Protein AF-A0A945NHW4-F1 (afdb_monomer)

Solvent-accessible surface area (backbone atoms only — not comparable to full-atom values): 4016 Å² total; per-residue (Å²): 111,71,68,63,53,49,52,58,64,46,50,69,45,74,73,44,28,54,52,49,46,37,69,75,52,69,75,42,93,48,70,66,54,48,54,59,70,49,44,72,58,55,64,76,66,55,82,87,70,90,78,82,77,78,90,80,82,87,85,78,132

pLDDT: mean 89.33, std 8.25, range [52.88, 97.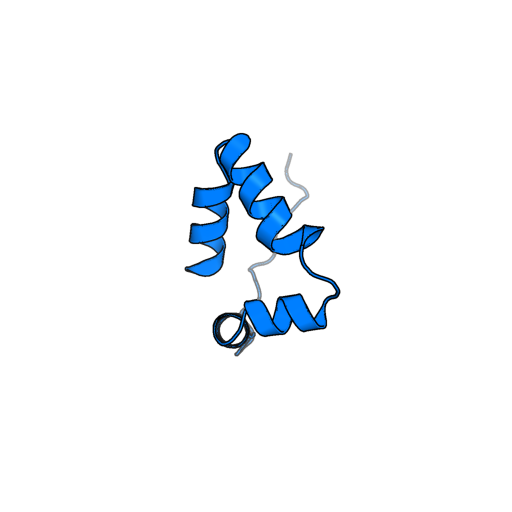69]

Structure (mmCIF, N/CA/C/O backbone):
data_AF-A0A945NHW4-F1
#
_entry.id   AF-A0A945NHW4-F1
#
loop_
_atom_site.group_PDB
_atom_site.id
_atom_site.type_symbol
_atom_site.label_atom_id
_atom_site.label_alt_id
_atom_site.label_comp_id
_atom_site.label_asym_id
_atom_site.label_entity_id
_atom_site.label_seq_id
_atom_site.pdbx_PDB_ins_code
_atom_site.Cartn_x
_atom_site.Cartn_y
_atom_site.Cartn_z
_atom_site.occupancy
_atom_site.B_iso_or_equiv
_atom_site.auth_seq_id
_atom_site.auth_comp_id
_atom_site.auth_asym_id
_atom_site.auth_atom_id
_atom_site.pdbx_PDB_model_num
ATOM 1 N N . ASN A 1 1 ? 3.197 -0.823 -13.841 1.00 73.25 1 ASN A N 1
ATOM 2 C CA . ASN A 1 1 ? 2.870 -1.801 -12.782 1.00 73.25 1 ASN A CA 1
ATOM 3 C C . ASN A 1 1 ? 1.440 -1.510 -12.334 1.00 73.25 1 ASN A C 1
ATOM 5 O O . ASN A 1 1 ? 1.197 -0.412 -11.844 1.00 73.25 1 ASN A O 1
ATOM 9 N N . ALA A 1 2 ? 0.488 -2.396 -12.645 1.00 81.69 2 ALA A N 1
ATOM 10 C CA . ALA A 1 2 ? -0.950 -2.114 -12.533 1.00 81.69 2 ALA A CA 1
ATOM 11 C C . ALA A 1 2 ? -1.390 -1.804 -11.092 1.00 81.69 2 ALA A C 1
ATOM 13 O O . ALA A 1 2 ? -2.161 -0.864 -10.892 1.00 81.69 2 ALA A O 1
ATOM 14 N N . PHE A 1 3 ? -0.807 -2.498 -10.112 1.00 84.38 3 PHE A N 1
ATOM 15 C CA . PHE A 1 3 ? -1.048 -2.285 -8.687 1.00 84.38 3 PHE A CA 1
ATOM 16 C C . PHE A 1 3 ? -0.774 -0.835 -8.260 1.00 84.38 3 PHE A C 1
ATOM 18 O O . PHE A 1 3 ? -1.655 -0.141 -7.748 1.00 84.38 3 PHE A O 1
ATOM 25 N N . PHE A 1 4 ? 0.419 -0.312 -8.566 1.00 85.00 4 PHE A N 1
ATOM 26 C CA . PHE A 1 4 ? 0.772 1.068 -8.206 1.00 85.00 4 PHE A CA 1
A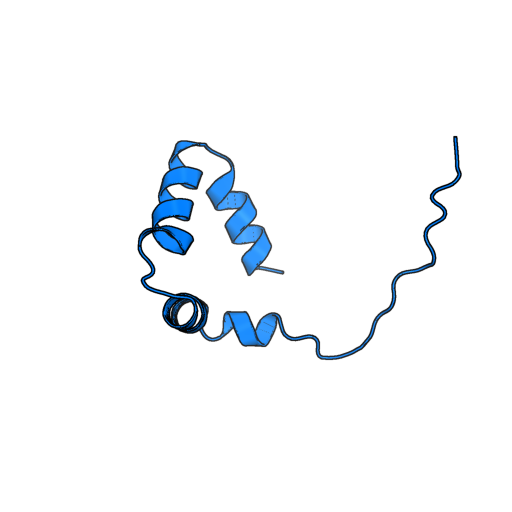TOM 27 C C . PHE A 1 4 ? -0.057 2.119 -8.959 1.00 85.00 4 PHE A C 1
ATOM 29 O O . PHE A 1 4 ? -0.333 3.188 -8.414 1.00 85.00 4 PHE A O 1
ATOM 36 N N . HIS A 1 5 ? -0.503 1.830 -10.187 1.00 89.50 5 HIS A N 1
ATOM 37 C CA . HIS A 1 5 ? -1.421 2.724 -10.902 1.00 89.50 5 HIS A CA 1
ATOM 38 C C . HIS A 1 5 ? -2.809 2.762 -10.256 1.00 89.50 5 HIS A C 1
ATOM 40 O O . HIS A 1 5 ? -3.413 3.835 -10.185 1.00 89.50 5 HIS A O 1
ATOM 46 N N . HIS A 1 6 ? -3.305 1.622 -9.772 1.00 88.31 6 HIS A N 1
ATOM 47 C CA . HIS A 1 6 ? -4.573 1.543 -9.058 1.00 88.31 6 HIS A CA 1
ATOM 48 C C . HIS A 1 6 ? -4.512 2.339 -7.752 1.00 88.31 6 HIS A C 1
ATOM 50 O O . HIS A 1 6 ? -5.319 3.247 -7.564 1.00 88.31 6 HIS A O 1
ATOM 56 N N . TYR A 1 7 ? -3.472 2.113 -6.939 1.00 91.25 7 TYR A N 1
ATOM 57 C CA . TYR A 1 7 ? -3.192 2.908 -5.739 1.00 91.25 7 TYR A CA 1
ATOM 58 C C . TYR A 1 7 ? -3.216 4.411 -6.031 1.00 91.25 7 TYR A C 1
ATOM 60 O O . TYR A 1 7 ? -3.910 5.173 -5.359 1.00 91.25 7 TYR A O 1
ATOM 68 N N . HIS A 1 8 ? -2.495 4.852 -7.066 1.00 92.69 8 HIS A N 1
ATOM 69 C CA . HIS A 1 8 ? -2.377 6.276 -7.366 1.00 92.69 8 HIS A CA 1
ATOM 70 C C . HIS A 1 8 ? -3.706 6.900 -7.812 1.00 92.69 8 HIS A C 1
ATOM 72 O O . HIS A 1 8 ? -3.984 8.063 -7.527 1.00 92.69 8 HIS A O 1
ATOM 78 N N . LYS A 1 9 ? -4.554 6.118 -8.488 1.00 93.44 9 LYS A N 1
ATOM 79 C CA . LYS A 1 9 ? -5.898 6.541 -8.880 1.00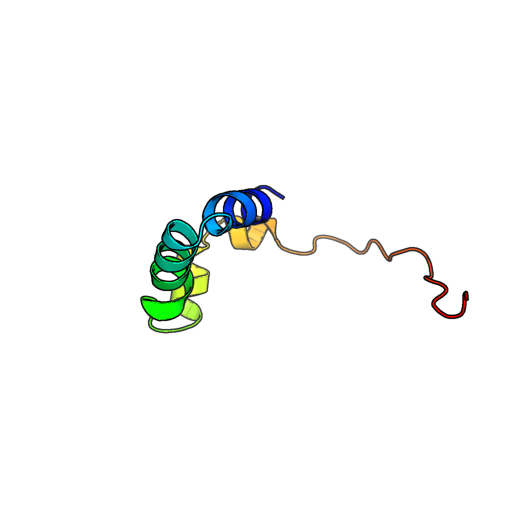 93.44 9 LYS A CA 1
ATOM 80 C C . LYS A 1 9 ? -6.837 6.626 -7.677 1.00 93.44 9 LYS A C 1
ATOM 82 O O . LYS A 1 9 ? -7.584 7.597 -7.568 1.00 93.44 9 LYS A O 1
ATOM 87 N N . GLU A 1 10 ? -6.816 5.628 -6.799 1.00 92.38 10 GLU A N 1
ATOM 88 C CA . GLU A 1 10 ? -7.722 5.545 -5.649 1.00 92.38 10 GLU A CA 1
ATOM 89 C C . GLU A 1 10 ? -7.378 6.540 -4.544 1.00 92.38 10 GLU A C 1
ATOM 91 O O . GLU A 1 10 ? -8.267 7.051 -3.876 1.00 92.38 10 GLU A O 1
ATOM 96 N N . THR A 1 11 ? -6.108 6.887 -4.375 1.00 95.38 11 THR A N 1
ATOM 97 C CA . THR A 1 11 ? -5.666 7.757 -3.274 1.00 95.38 11 THR A CA 1
ATOM 98 C C . THR A 1 11 ? -5.598 9.241 -3.632 1.00 95.38 11 THR A C 1
ATOM 100 O O . THR A 1 11 ? -5.140 10.051 -2.832 1.00 95.38 11 THR A O 1
ATOM 103 N N . ARG A 1 12 ? -6.074 9.620 -4.826 1.00 96.19 12 ARG A N 1
ATOM 104 C CA . ARG A 1 12 ? -5.977 10.998 -5.326 1.00 96.19 12 ARG A CA 1
ATOM 105 C C . ARG A 1 12 ? -6.887 11.988 -4.600 1.00 96.19 12 ARG A C 1
ATOM 107 O O . ARG A 1 12 ? -6.500 13.137 -4.426 1.00 96.19 12 ARG A O 1
ATOM 114 N N . GLU A 1 13 ? -8.075 11.545 -4.199 1.00 97.25 13 GLU A N 1
ATOM 115 C CA . GLU A 1 13 ? -9.035 12.372 -3.458 1.00 97.25 13 GLU A CA 1
ATOM 116 C C . GLU A 1 13 ? -9.037 11.976 -1.976 1.00 97.25 13 GLU A C 1
ATOM 118 O O . GLU A 1 13 ? -8.958 10.775 -1.684 1.00 97.25 13 GLU A O 1
ATOM 123 N N . PRO A 1 14 ? -9.180 12.927 -1.034 1.00 95.75 14 PRO A N 1
ATOM 124 C CA . PRO A 1 14 ? -9.112 12.647 0.400 1.00 95.75 14 PRO A CA 1
ATOM 125 C C . PRO A 1 14 ? -10.090 11.564 0.867 1.00 95.75 14 PRO A C 1
ATOM 127 O O . PRO A 1 14 ? -9.720 10.679 1.637 1.00 95.75 14 PRO A O 1
ATOM 130 N N . GLU A 1 15 ? -11.328 11.583 0.379 1.00 96.25 15 GLU A N 1
ATOM 131 C CA . GLU A 1 15 ? -12.372 10.634 0.772 1.00 96.25 15 GLU A CA 1
ATOM 132 C C . GLU A 1 15 ? -12.050 9.216 0.290 1.00 96.25 15 GLU A C 1
ATOM 134 O O . GLU A 1 15 ? -12.260 8.236 1.011 1.00 96.25 15 GLU A O 1
ATOM 139 N N . ASN A 1 16 ? -11.500 9.099 -0.919 1.00 96.25 16 ASN A N 1
ATOM 140 C CA . ASN A 1 16 ? -11.098 7.814 -1.476 1.00 96.25 16 ASN A CA 1
ATOM 141 C C . ASN A 1 16 ? -9.827 7.290 -0.802 1.00 96.25 16 ASN A C 1
ATOM 143 O O . ASN A 1 16 ? -9.746 6.097 -0.516 1.00 96.25 16 ASN A O 1
ATOM 147 N N . PHE A 1 17 ? -8.897 8.177 -0.438 1.00 96.62 17 PHE A N 1
ATOM 148 C CA . PHE A 1 17 ? -7.739 7.812 0.368 1.00 96.62 17 PHE A CA 1
ATOM 149 C C . PHE A 1 17 ? -8.142 7.251 1.735 1.00 96.62 17 PHE A C 1
ATOM 151 O O . PHE A 1 17 ? -7.607 6.229 2.147 1.00 96.62 17 PHE A O 1
ATOM 158 N N . GLN A 1 18 ? -9.118 7.852 2.425 1.00 97.56 18 GLN A N 1
ATOM 159 C CA . GLN A 1 18 ? -9.596 7.328 3.713 1.00 97.56 18 GLN A CA 1
ATOM 160 C C . GLN A 1 18 ? -10.220 5.933 3.583 1.00 97.56 18 GLN A C 1
ATOM 162 O O . GLN A 1 18 ? -10.009 5.074 4.442 1.00 97.56 18 GLN A O 1
ATOM 167 N N . ARG A 1 19 ? -10.961 5.681 2.498 1.00 96.62 19 ARG A N 1
ATOM 168 C CA . ARG A 1 19 ? -11.486 4.342 2.194 1.00 96.62 19 ARG A CA 1
ATOM 169 C C . ARG A 1 19 ? -10.359 3.347 1.946 1.00 96.62 19 ARG A C 1
ATOM 171 O O . ARG A 1 19 ? -10.359 2.281 2.553 1.00 96.62 19 ARG A O 1
ATOM 178 N N . TRP A 1 20 ? -9.395 3.729 1.113 1.00 96.00 20 TRP A N 1
ATOM 179 C CA . TRP A 1 20 ? -8.223 2.916 0.818 1.00 96.00 20 TRP A CA 1
ATOM 180 C C . TRP A 1 20 ? -7.431 2.591 2.094 1.00 96.00 20 TRP A C 1
ATOM 182 O O . TRP A 1 20 ? -7.083 1.438 2.332 1.00 96.00 20 TRP A O 1
ATOM 192 N N . LEU A 1 21 ? -7.224 3.581 2.967 1.00 96.44 21 LEU A N 1
ATOM 193 C CA . LEU A 1 21 ? -6.502 3.431 4.229 1.00 96.44 21 LEU A CA 1
ATOM 194 C C . LEU A 1 21 ? -7.195 2.443 5.172 1.00 96.44 21 LEU A C 1
ATOM 196 O O . LEU A 1 21 ? -6.533 1.590 5.762 1.00 96.44 21 LEU A O 1
ATOM 200 N N . LYS A 1 22 ? -8.523 2.530 5.307 1.00 97.25 22 LYS A N 1
ATOM 201 C CA . LYS A 1 22 ? -9.280 1.535 6.073 1.00 97.25 22 LYS A CA 1
ATOM 202 C C . LYS A 1 22 ? -9.068 0.138 5.517 1.00 97.25 22 LYS A C 1
ATOM 204 O O . LYS A 1 22 ? -8.667 -0.765 6.238 1.00 97.25 22 LYS A O 1
ATOM 209 N N . GLU A 1 23 ? -9.264 0.005 4.218 1.00 95.94 23 GLU A N 1
ATOM 210 C CA . GLU A 1 23 ? -9.284 -1.273 3.531 1.00 95.94 23 GLU A CA 1
ATOM 211 C C . GLU A 1 23 ? -7.927 -2.005 3.505 1.00 95.94 23 GLU A C 1
ATOM 213 O O . GLU A 1 23 ? -7.886 -3.241 3.537 1.00 95.94 23 GLU A O 1
ATOM 218 N N . TRP A 1 24 ? -6.831 -1.260 3.373 1.00 95.44 24 TRP A N 1
ATOM 219 C CA . TRP A 1 24 ? -5.496 -1.816 3.145 1.00 95.44 24 TRP A CA 1
ATOM 220 C C . TRP A 1 24 ? -4.574 -1.718 4.358 1.00 95.44 24 TRP A C 1
ATOM 222 O O . TRP A 1 24 ? -3.497 -2.310 4.338 1.00 95.44 24 TRP A O 1
ATOM 232 N N . VAL A 1 25 ? -4.976 -0.988 5.404 1.00 94.88 25 VAL A N 1
ATOM 233 C CA . VAL A 1 25 ? -4.145 -0.770 6.596 1.00 94.88 25 VAL A CA 1
ATOM 234 C C . VAL A 1 25 ? -4.923 -1.005 7.886 1.00 94.88 25 VAL A C 1
ATOM 236 O O . VAL A 1 25 ? -4.495 -1.818 8.696 1.00 94.88 25 VAL A O 1
ATOM 239 N N . LEU A 1 26 ? -6.039 -0.304 8.107 1.00 97.31 26 LEU A N 1
ATOM 240 C CA . LEU A 1 26 ? -6.679 -0.276 9.433 1.00 97.31 26 LEU A CA 1
ATOM 241 C C . LEU A 1 26 ? -7.549 -1.504 9.729 1.00 97.31 26 LEU A C 1
ATOM 243 O O . LEU A 1 26 ? -7.628 -1.917 10.882 1.00 97.31 26 LEU A O 1
ATOM 247 N N . ASP A 1 27 ? -8.191 -2.078 8.711 1.00 97.69 27 ASP A N 1
ATOM 248 C CA . ASP A 1 27 ? -9.109 -3.216 8.857 1.00 97.69 27 ASP A CA 1
ATOM 249 C C . ASP A 1 27 ? -8.398 -4.574 8.687 1.00 97.69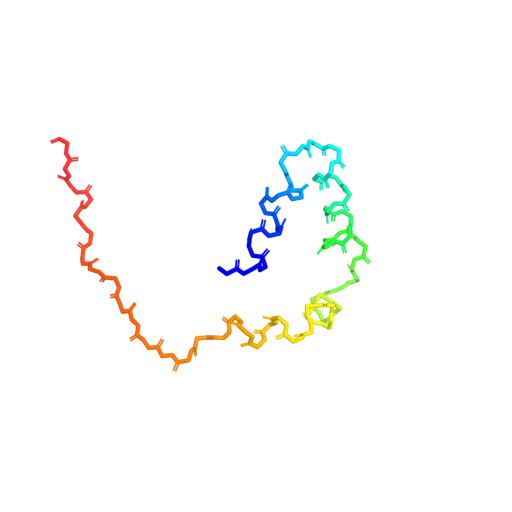 27 ASP A C 1
ATOM 251 O O . ASP A 1 27 ? -9.039 -5.627 8.712 1.00 97.69 27 ASP A O 1
ATOM 255 N N . LEU A 1 28 ? -7.070 -4.574 8.520 1.00 97.31 28 LEU A N 1
ATOM 256 C CA . LEU A 1 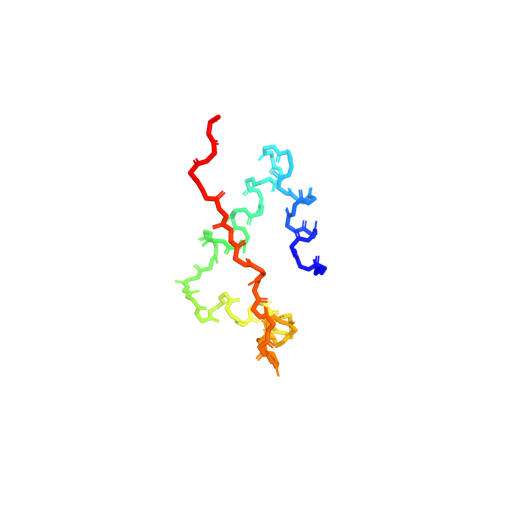28 ? -6.266 -5.791 8.455 1.00 97.31 28 LEU A CA 1
ATOM 257 C C . LEU A 1 28 ? -5.659 -6.101 9.833 1.00 97.31 28 LEU A C 1
ATOM 259 O O . LEU A 1 28 ? -5.040 -5.224 10.435 1.00 97.31 28 LEU A O 1
ATOM 263 N N . PRO A 1 29 ? -5.801 -7.339 10.341 1.00 96.44 29 PRO A N 1
ATOM 264 C CA . PRO A 1 29 ? -5.332 -7.692 11.680 1.00 96.44 29 PRO A CA 1
ATOM 265 C C . PRO A 1 29 ? -3.803 -7.760 11.782 1.00 96.44 29 PRO A C 1
ATOM 267 O O . PRO A 1 29 ? -3.250 -7.510 12.851 1.00 96.44 29 PRO A O 1
ATOM 270 N N . ASP A 1 30 ? -3.122 -8.111 10.688 1.00 96.50 30 ASP A N 1
ATOM 271 C CA . ASP A 1 30 ? -1.676 -8.291 10.640 1.00 96.50 30 ASP A CA 1
ATOM 272 C C . ASP A 1 30 ? -1.134 -8.278 9.197 1.00 96.50 30 ASP A C 1
ATOM 274 O O . ASP A 1 30 ? -1.845 -8.072 8.207 1.00 96.50 30 ASP A O 1
ATOM 278 N N . HIS A 1 31 ? 0.176 -8.499 9.086 1.00 94.25 31 HIS A N 1
ATOM 279 C CA . HIS A 1 31 ? 0.873 -8.550 7.810 1.00 94.25 31 HIS A CA 1
ATOM 280 C C . HIS A 1 31 ? 0.552 -9.809 6.982 1.00 94.25 31 HIS A C 1
ATOM 282 O O . HIS A 1 31 ? 0.633 -9.767 5.753 1.00 94.25 31 HIS A O 1
ATOM 288 N N . GLU A 1 32 ? 0.180 -10.926 7.611 1.00 95.62 32 GLU A N 1
ATOM 289 C CA . GLU A 1 32 ? -0.193 -12.152 6.897 1.00 95.62 32 GLU A CA 1
ATOM 290 C C . GLU A 1 32 ? -1.524 -11.965 6.159 1.00 95.62 32 GLU A C 1
ATOM 292 O O . GLU A 1 32 ? -1.646 -12.333 4.986 1.00 95.62 32 GLU A O 1
ATOM 297 N N . ALA A 1 33 ? -2.486 -11.291 6.790 1.00 96.31 33 ALA A N 1
ATOM 298 C CA . ALA A 1 33 ? -3.745 -10.901 6.173 1.00 96.31 33 ALA A CA 1
ATOM 299 C C . ALA A 1 33 ? -3.532 -9.962 4.976 1.00 96.31 33 ALA A C 1
ATOM 301 O O . ALA A 1 33 ? -4.156 -10.151 3.931 1.00 96.31 33 ALA A O 1
ATOM 302 N N . TYR A 1 34 ? -2.604 -9.004 5.079 1.00 94.19 34 TYR A N 1
ATOM 303 C CA . TYR A 1 34 ? -2.219 -8.140 3.956 1.00 94.19 34 TYR A CA 1
ATOM 304 C C . TYR A 1 34 ? -1.658 -8.936 2.775 1.00 94.19 34 TYR A C 1
ATOM 306 O O . TYR A 1 34 ? -2.097 -8.757 1.638 1.00 94.19 34 TYR A O 1
ATOM 314 N N . ARG A 1 35 ? -0.728 -9.862 3.033 1.00 92.94 35 ARG A N 1
ATOM 315 C CA . ARG A 1 35 ? -0.147 -10.715 1.985 1.00 92.94 35 ARG A CA 1
ATOM 316 C C . ARG A 1 35 ? -1.185 -11.634 1.346 1.00 92.94 35 ARG A C 1
ATOM 318 O O . ARG A 1 35 ? -1.175 -11.806 0.132 1.00 92.94 35 ARG A O 1
ATOM 325 N N . THR A 1 36 ? -2.095 -12.177 2.149 1.00 93.75 36 THR A N 1
ATOM 326 C CA . THR A 1 36 ? -3.214 -12.995 1.664 1.00 93.75 36 THR A CA 1
ATOM 327 C C . THR A 1 36 ? -4.143 -12.181 0.766 1.00 93.75 36 THR A C 1
ATOM 329 O O . THR A 1 36 ? -4.546 -12.661 -0.290 1.00 93.75 36 THR A O 1
ATOM 332 N N . LYS A 1 37 ? -4.441 -10.932 1.148 1.00 93.19 37 LYS A N 1
ATOM 333 C CA . LYS A 1 37 ? -5.267 -10.006 0.366 1.00 93.19 37 LYS A CA 1
ATOM 334 C C . LYS A 1 37 ? -4.629 -9.624 -0.973 1.00 93.19 37 LYS A C 1
ATOM 336 O O . LYS A 1 37 ? -5.332 -9.591 -1.976 1.00 93.19 37 LYS A O 1
ATOM 341 N N . LEU A 1 38 ? -3.323 -9.354 -0.987 1.00 90.31 38 LEU A N 1
ATOM 342 C CA . LEU A 1 38 ? -2.551 -9.097 -2.212 1.00 90.31 38 LEU A CA 1
ATOM 343 C C . LEU A 1 38 ? -2.613 -10.269 -3.199 1.00 90.31 38 LEU A C 1
ATOM 345 O O . LEU A 1 38 ? -2.635 -10.066 -4.410 1.00 90.31 38 LEU A O 1
ATOM 349 N N . GLY A 1 39 ? -2.636 -11.501 -2.685 1.00 89.19 3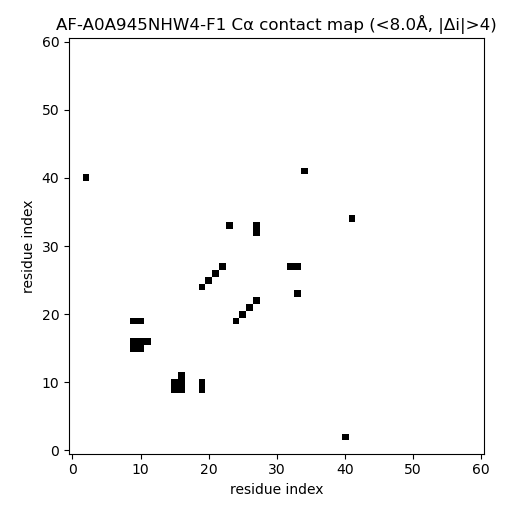9 GLY A N 1
ATOM 350 C CA . GLY A 1 39 ? -2.759 -12.702 -3.501 1.00 89.19 39 GLY A CA 1
ATOM 351 C C . GLY A 1 39 ? -1.709 -12.765 -4.615 1.00 89.19 39 GLY A C 1
ATOM 352 O O . GLY A 1 39 ? -0.517 -12.582 -4.373 1.00 89.19 39 GLY A O 1
ATOM 353 N N . GLY A 1 40 ? -2.165 -13.027 -5.843 1.00 83.38 40 GLY A N 1
ATOM 354 C CA . GLY A 1 40 ? -1.303 -13.192 -7.018 1.00 83.38 40 GLY A CA 1
ATOM 355 C C . GLY A 1 40 ? -0.529 -11.937 -7.433 1.00 83.38 40 GLY A C 1
ATOM 356 O O . GLY A 1 40 ? 0.539 -12.072 -8.023 1.00 83.38 40 GLY A O 1
ATOM 357 N N . GLU A 1 41 ? -0.993 -10.736 -7.066 1.00 81.62 41 GLU A N 1
ATOM 358 C CA . GLU A 1 41 ? -0.265 -9.495 -7.367 1.00 81.62 41 GLU A CA 1
ATOM 359 C C . GLU A 1 41 ? 1.089 -9.449 -6.651 1.00 81.62 41 GLU A C 1
ATOM 361 O O . GLU A 1 41 ? 2.035 -8.860 -7.162 1.00 8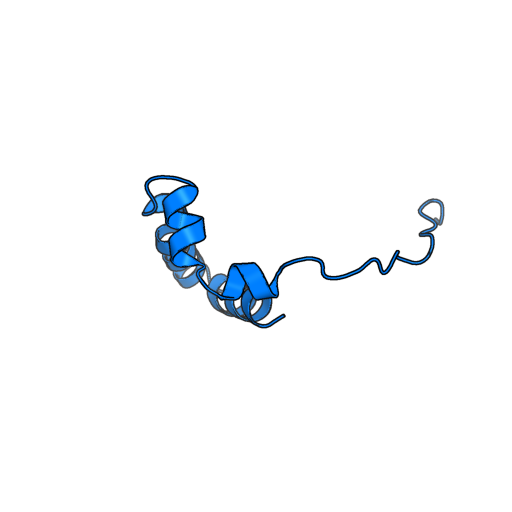1.62 41 GLU A O 1
ATOM 366 N N . LEU A 1 42 ? 1.232 -10.117 -5.499 1.00 82.75 42 LEU A N 1
ATOM 367 C CA . LEU A 1 42 ? 2.515 -10.187 -4.799 1.00 82.75 42 LEU A CA 1
ATOM 368 C C . LEU A 1 42 ? 3.587 -10.912 -5.623 1.00 82.75 42 LEU A C 1
ATOM 370 O O . LEU A 1 42 ? 4.752 -10.515 -5.594 1.00 82.75 42 LEU A O 1
ATOM 374 N N . GLU A 1 43 ? 3.207 -11.956 -6.359 1.00 83.44 43 GLU A N 1
ATOM 375 C CA . GLU A 1 43 ? 4.146 -12.682 -7.217 1.00 83.44 43 GLU A CA 1
ATOM 376 C C . GLU A 1 43 ? 4.535 -11.843 -8.440 1.00 83.44 43 GLU A C 1
ATOM 378 O O . GLU A 1 43 ? 5.703 -11.839 -8.815 1.00 83.44 43 GLU A O 1
ATOM 383 N N . GLU A 1 44 ? 3.617 -11.037 -8.987 1.00 83.88 44 GLU A N 1
ATOM 384 C CA . GLU A 1 44 ? 3.919 -10.079 -10.067 1.00 83.88 44 GLU A CA 1
ATOM 385 C C . GLU A 1 44 ? 4.880 -8.955 -9.635 1.00 83.88 44 GLU A C 1
ATOM 387 O O . GLU A 1 44 ? 5.498 -8.294 -10.474 1.00 83.88 44 GLU A O 1
ATOM 392 N N . LEU A 1 45 ? 5.014 -8.717 -8.326 1.00 82.19 45 LEU A N 1
ATOM 393 C CA . LEU A 1 45 ? 5.943 -7.743 -7.751 1.00 82.19 45 LEU A CA 1
ATOM 394 C C . LEU A 1 45 ? 7.329 -8.324 -7.448 1.00 82.19 45 LEU A C 1
ATOM 396 O O . LEU A 1 45 ? 8.221 -7.569 -7.047 1.00 82.19 45 LEU A O 1
ATOM 400 N N . ARG A 1 46 ? 7.539 -9.638 -7.603 1.00 84.25 46 ARG A N 1
ATOM 401 C CA . ARG A 1 46 ? 8.844 -10.241 -7.322 1.00 84.25 46 ARG A CA 1
ATOM 402 C C . ARG A 1 46 ? 9.896 -9.763 -8.310 1.00 84.25 46 ARG A C 1
A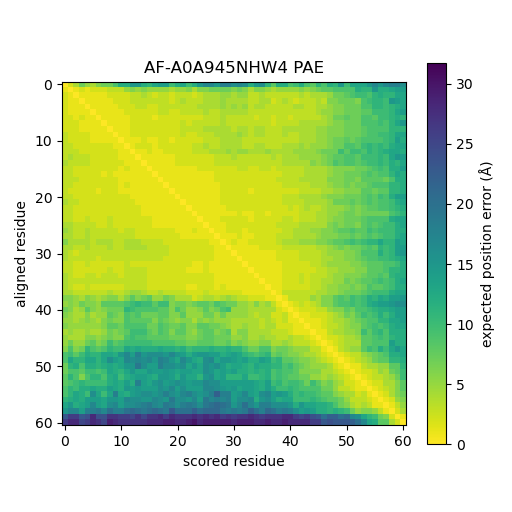TOM 404 O O . ARG A 1 46 ? 9.671 -9.611 -9.505 1.00 84.25 46 ARG A O 1
ATOM 411 N N . ILE A 1 47 ? 11.095 -9.570 -7.778 1.00 83.00 47 ILE A N 1
ATOM 412 C CA . ILE A 1 47 ? 12.278 -9.288 -8.579 1.00 83.00 47 ILE A CA 1
ATOM 413 C C . ILE A 1 47 ? 12.703 -10.599 -9.247 1.00 83.00 47 ILE A C 1
ATOM 415 O O . ILE A 1 47 ? 13.159 -11.521 -8.572 1.00 83.00 47 ILE A O 1
ATOM 419 N N . GLU A 1 48 ? 12.543 -10.685 -10.566 1.00 83.94 48 GLU A N 1
ATOM 420 C CA . GLU A 1 48 ? 12.955 -11.851 -11.365 1.00 83.94 48 GLU A CA 1
ATOM 421 C C . GLU A 1 48 ? 14.383 -11.727 -11.923 1.00 83.94 48 GLU A C 1
ATOM 423 O O . GLU A 1 48 ? 14.929 -12.681 -12.475 1.00 83.94 48 GLU A O 1
ATOM 428 N N . GLY A 1 49 ? 15.018 -10.563 -11.767 1.00 82.88 49 GLY A N 1
ATOM 429 C CA . GLY A 1 49 ? 16.375 -10.315 -12.240 1.00 82.88 49 GLY A CA 1
ATOM 430 C C . GLY A 1 49 ? 16.927 -8.970 -11.778 1.00 82.88 49 GLY A C 1
ATOM 431 O O . GLY A 1 49 ? 16.213 -8.148 -11.208 1.00 82.88 49 GLY A O 1
ATOM 432 N N . GLU A 1 50 ? 18.211 -8.739 -12.034 1.00 85.56 50 GLU A N 1
ATOM 433 C CA . GLU A 1 50 ? 18.883 -7.486 -11.694 1.00 85.56 50 GLU A CA 1
ATOM 434 C C . GLU A 1 50 ? 18.975 -6.555 -12.905 1.00 85.56 50 GLU A C 1
ATOM 436 O O . GLU A 1 50 ? 19.524 -6.904 -13.948 1.00 85.56 50 GLU A O 1
ATOM 441 N N . ALA A 1 51 ? 18.473 -5.334 -12.733 1.00 83.12 51 ALA A N 1
ATOM 442 C CA . ALA A 1 51 ? 18.658 -4.225 -13.658 1.00 83.12 51 ALA A CA 1
ATOM 443 C C . ALA A 1 51 ? 19.077 -2.996 -12.847 1.00 83.12 51 ALA A C 1
ATOM 445 O O . ALA A 1 51 ? 18.244 -2.222 -12.375 1.00 83.12 51 ALA A O 1
ATOM 446 N N . LEU A 1 52 ? 20.384 -2.862 -12.619 1.00 85.94 52 LEU A N 1
ATOM 447 C CA . LEU A 1 52 ? 20.934 -1.756 -11.840 1.00 85.94 52 LEU A CA 1
ATOM 448 C C . LEU A 1 52 ? 20.694 -0.426 -12.563 1.00 85.94 52 LEU A C 1
ATOM 450 O O . LEU A 1 52 ? 20.845 -0.328 -13.782 1.00 85.94 52 LEU A O 1
ATOM 454 N N . SER A 1 53 ? 20.340 0.611 -11.805 1.00 84.44 53 SER A N 1
ATOM 455 C CA . SER A 1 53 ? 20.230 1.958 -12.357 1.00 84.44 53 SER A CA 1
ATOM 456 C C . SER A 1 53 ? 21.596 2.471 -12.808 1.00 84.44 53 SER A C 1
ATOM 458 O O . SER A 1 53 ? 22.632 2.116 -12.240 1.00 84.44 53 SER A O 1
ATOM 460 N N . ALA A 1 54 ? 21.599 3.386 -13.777 1.00 89.88 54 ALA A N 1
ATOM 461 C CA . ALA A 1 54 ? 22.795 4.163 -14.075 1.00 89.88 54 ALA A CA 1
ATOM 462 C C . ALA A 1 54 ? 23.260 4.948 -12.824 1.00 89.88 54 ALA A C 1
ATOM 464 O O . ALA A 1 54 ? 22.425 5.314 -11.988 1.00 89.88 54 ALA A O 1
ATOM 465 N N . PRO A 1 55 ? 24.569 5.229 -12.678 1.00 89.25 55 PRO A N 1
ATOM 466 C CA . PRO A 1 55 ? 25.077 6.056 -11.588 1.00 89.25 55 PRO A CA 1
ATOM 467 C C . PRO A 1 55 ? 24.412 7.438 -11.578 1.00 89.25 55 PRO A C 1
ATOM 469 O O . PRO A 1 55 ? 24.393 8.129 -12.597 1.00 89.25 55 PRO A O 1
ATOM 472 N N . ALA A 1 56 ? 23.892 7.854 -10.423 1.00 88.06 56 ALA A N 1
ATOM 473 C CA . ALA A 1 56 ? 23.348 9.193 -10.231 1.00 88.06 56 ALA A CA 1
ATOM 474 C C . ALA A 1 56 ? 24.426 10.122 -9.650 1.00 88.06 56 ALA A C 1
ATOM 476 O O . ALA A 1 56 ? 25.057 9.795 -8.644 1.00 88.06 56 ALA A O 1
ATOM 477 N N . ASN A 1 57 ? 24.639 11.279 -10.284 1.00 87.25 57 ASN A N 1
ATOM 478 C CA . ASN A 1 57 ? 25.479 12.343 -9.740 1.00 87.25 57 ASN A CA 1
ATOM 479 C C . ASN A 1 57 ? 24.605 13.317 -8.938 1.00 87.25 57 ASN A C 1
ATOM 481 O O . ASN A 1 57 ? 23.805 14.044 -9.520 1.00 87.25 57 ASN A O 1
ATOM 485 N N . TYR A 1 58 ? 24.769 13.329 -7.615 1.00 83.25 58 TYR A N 1
ATOM 486 C CA . TYR A 1 58 ? 24.016 14.191 -6.696 1.00 83.25 58 TYR A CA 1
ATOM 487 C C . TYR A 1 58 ? 24.747 15.497 -6.335 1.00 83.25 58 TYR A C 1
ATOM 489 O O . TYR A 1 58 ? 24.260 16.250 -5.499 1.00 83.25 58 TYR A O 1
ATOM 497 N N . ALA A 1 59 ? 25.918 15.763 -6.922 1.00 83.44 59 ALA A N 1
ATOM 498 C CA . ALA A 1 59 ? 26.782 16.896 -6.577 1.00 83.44 59 ALA A CA 1
ATOM 499 C C . ALA A 1 59 ? 26.698 18.063 -7.581 1.00 83.44 59 ALA A C 1
ATOM 501 O O . ALA A 1 59 ? 27.682 18.771 -7.781 1.00 83.44 59 ALA A O 1
ATOM 502 N N . VAL A 1 60 ? 25.557 18.240 -8.249 1.00 63.84 60 VAL A N 1
ATOM 503 C CA . VAL A 1 60 ? 25.365 19.294 -9.256 1.00 63.84 60 VAL A CA 1
ATOM 504 C C . VAL A 1 60 ? 24.439 20.375 -8.690 1.00 63.84 60 VAL A C 1
ATOM 506 O O . VAL A 1 60 ? 23.237 20.143 -8.568 1.00 63.84 60 VAL A O 1
ATOM 509 N N . GLU A 1 61 ? 25.024 21.520 -8.329 1.00 52.88 61 GLU A N 1
ATOM 510 C CA . GLU A 1 61 ? 24.372 22.842 -8.264 1.00 52.88 61 GLU A CA 1
ATOM 511 C C . GLU A 1 61 ? 24.690 23.626 -9.543 1.00 52.88 61 GLU A C 1
ATOM 513 O O . GLU A 1 61 ? 25.843 23.512 -10.030 1.00 52.88 61 GLU A O 1
#

Radius of gyration: 16.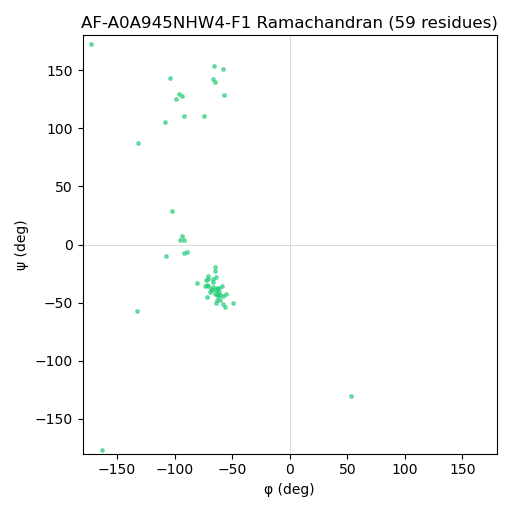48 Å; Cα contacts (8 Å, |Δi|>4): 16; chains: 1; bounding box: 39×36×26 Å

Nearest PDB structures (foldseek):
  1poi-assembly1_A  TM=9.092E-01  e=2.168E-01  Acidaminococcus fermentans

Mean predicted aligned error: 6.4 Å

Foldseek 3Di:
DVVVVVVCVQCVDPVSVVVVCCVQPVVAPDPVSNPVVCPPVVVVPDDPDDDDDDDDDPPDD

Sequence (61 aa):
NAFFHHYHKETREPENFQRWLKEWVLDLPDHEAYRTKLGGELEELRIEGEALSAPANYAVE

Secondary structure (DSSP, 8-state):
-HHHHHHHHHTSSHHHHHHHHIIIIIT-SSHHHHHHHHTTHHHHTS--S--PPPPP-----